Protein AF-A0A0E3KYW7-F1 (afdb_monomer)

Radius of gyration: 14.62 Å; Cα contacts (8 Å, |Δi|>4): 86; chains: 1; bounding box: 32×39×30 Å

Foldseek 3Di:
DCPDDDDADDLCVVVPCDPPHAD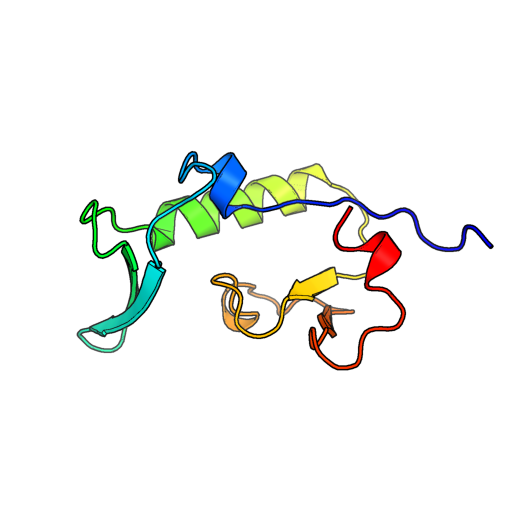WDFDQDPNDTWIARPPPRDTCDPVSLVVVVVVVVVPPDDPADEDEDPDPDDQVSDVVRTPRYDYDYPVDDPCCVPRVD

Solvent-accessible surface area (backbone atoms only — not comparable to full-atom values): 6783 Å² total; per-residue (Å²): 136,87,86,72,87,84,81,89,79,57,70,59,5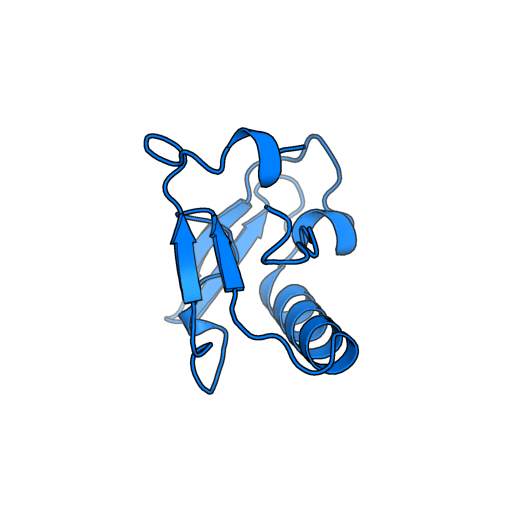4,78,73,63,60,54,86,87,54,76,69,68,43,83,44,79,54,97,88,41,82,41,37,42,28,80,84,70,75,47,79,44,54,68,66,49,51,54,50,52,52,54,50,54,70,69,66,57,93,72,86,54,43,83,42,59,67,90,44,93,73,54,70,85,76,40,87,74,64,66,69,58,62,41,77,42,51,90,88,78,45,90,53,46,85,71,76,72,110

Sequence (101 aa):
MEYVDFLPVCPEVELGLGIPRGPVKIVLENGEQRRVQSTSSRDVPEVMETFCTDFLNSTGDINGFVLKYRSLMNPTFFEPPLEGLLEVNHVDSHLRDVLWR

Nearest PDB structures (foldseek):
  6df9-assembly1_A  TM=4.471E-01  e=3.800E+00  Homo sapiens
  6dfa-assembly1_A  TM=4.531E-01  e=4.348E+00  Homo sapiens
  6dfb-assembly1_A  TM=4.524E-01  e=5.694E+00  Homo sapiens
  2lt7-assembly1_A  TM=3.946E-01  e=4.976E+00  Homo sapiens

Secondary structure (DSSP, 8-state):
----------HHHHTT--SS---EEEEEETTEEEEEETTT--B-HHHHHHHHHHHHHHS-S---EEEETT-S--GGGSSS--TTEEEE-TTT-TTHHHHT-

Organism: Methanosarcina thermophila (strain ATCC 43570 / DSM 1825 / OCM 12 / VKM B-1830 / TM-1) (NCBI:txid523844)

pLDDT: mean 71.32, std 8.79, range [43.19, 84.56]

Structure (mmCIF, N/CA/C/O backbone):
data_AF-A0A0E3KYW7-F1
#
_entry.id   AF-A0A0E3KYW7-F1
#
loop_
_atom_site.group_PDB
_atom_site.id
_atom_site.type_symbol
_atom_site.label_atom_id
_atom_site.label_alt_id
_atom_site.label_comp_id
_atom_site.label_asym_id
_atom_site.label_entity_id
_atom_site.label_seq_id
_atom_site.pdbx_PDB_ins_code
_atom_site.Cartn_x
_atom_site.Cartn_y
_atom_site.Cartn_z
_atom_site.occupancy
_atom_site.B_iso_or_equiv
_atom_site.auth_seq_id
_atom_site.auth_comp_id
_atom_site.auth_asym_id
_atom_site.auth_atom_id
_atom_site.pdbx_PDB_model_num
ATOM 1 N N . MET A 1 1 ? 18.079 -18.373 -1.789 1.00 43.19 1 MET A N 1
ATOM 2 C CA . MET A 1 1 ? 17.360 -18.182 -0.516 1.00 43.19 1 MET A CA 1
ATOM 3 C C . MET A 1 1 ? 15.990 -17.642 -0.875 1.00 43.19 1 MET A C 1
ATOM 5 O O . MET A 1 1 ? 15.862 -16.443 -1.065 1.00 43.19 1 MET A O 1
ATOM 9 N N . GLU A 1 2 ? 15.014 -18.526 -1.063 1.00 59.53 2 GLU A N 1
ATOM 10 C CA . GLU A 1 2 ? 13.593 -18.158 -1.055 1.00 59.53 2 GLU A CA 1
ATOM 11 C C . GLU A 1 2 ? 13.138 -18.328 0.391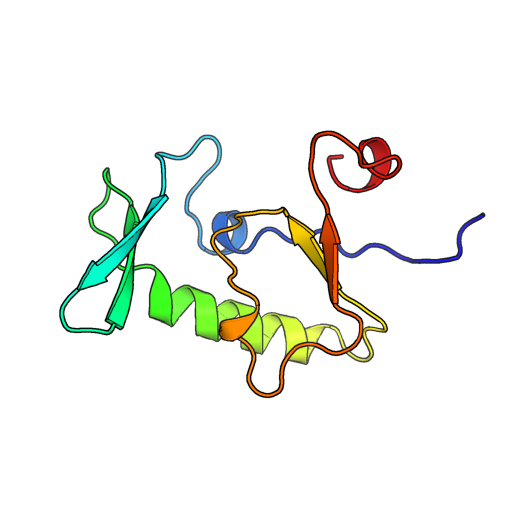 1.00 59.53 2 GLU A C 1
ATOM 13 O O . GLU A 1 2 ? 12.905 -19.443 0.842 1.00 59.53 2 GLU A O 1
ATOM 18 N N . TYR A 1 3 ? 13.164 -17.247 1.166 1.00 75.19 3 TYR A 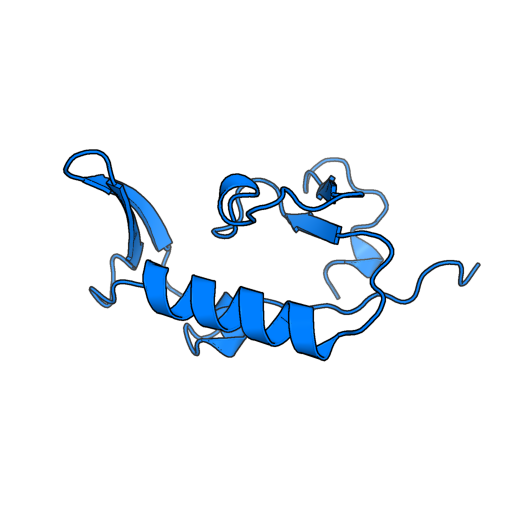N 1
ATOM 19 C CA . TYR A 1 3 ? 12.615 -17.258 2.528 1.00 75.19 3 TYR A CA 1
ATOM 20 C C . TYR A 1 3 ? 11.286 -16.520 2.626 1.00 75.19 3 TYR A C 1
ATOM 22 O O . TYR A 1 3 ? 10.650 -16.569 3.672 1.00 75.19 3 TYR A O 1
ATOM 30 N N . VAL A 1 4 ? 10.905 -15.803 1.569 1.00 76.62 4 VAL A N 1
ATOM 31 C CA . VAL A 1 4 ? 9.721 -14.953 1.528 1.00 76.62 4 VAL A CA 1
ATOM 32 C C . VAL A 1 4 ? 9.181 -14.967 0.106 1.00 76.62 4 VAL A C 1
ATOM 34 O O . VAL A 1 4 ? 9.934 -14.706 -0.835 1.00 76.62 4 VAL A O 1
ATOM 37 N N . ASP A 1 5 ? 7.884 -15.223 -0.023 1.00 81.12 5 ASP A N 1
ATOM 38 C CA . ASP A 1 5 ? 7.136 -15.020 -1.257 1.00 81.12 5 ASP A CA 1
ATOM 39 C C . ASP A 1 5 ? 6.583 -13.592 -1.267 1.00 81.12 5 ASP A C 1
ATOM 41 O O . ASP A 1 5 ? 5.846 -13.184 -0.367 1.00 81.12 5 ASP A O 1
ATOM 45 N N . PHE A 1 6 ? 6.971 -12.800 -2.267 1.00 82.75 6 PHE A N 1
ATOM 46 C CA . PHE A 1 6 ? 6.494 -11.426 -2.404 1.00 82.75 6 PHE A CA 1
ATOM 47 C C . PHE A 1 6 ? 5.221 -11.388 -3.244 1.00 82.75 6 PHE A C 1
ATOM 49 O O . PHE A 1 6 ? 5.198 -11.888 -4.367 1.00 82.75 6 PHE A O 1
ATOM 56 N N . LEU A 1 7 ? 4.196 -10.710 -2.729 1.00 83.88 7 LEU A N 1
ATOM 57 C CA . LEU A 1 7 ? 2.986 -10.375 -3.471 1.00 83.88 7 LEU A CA 1
ATOM 58 C C . LEU A 1 7 ? 3.010 -8.878 -3.831 1.00 83.88 7 LEU A C 1
ATOM 60 O O . LEU A 1 7 ? 2.593 -8.050 -3.017 1.00 83.88 7 LEU A O 1
ATOM 64 N N . PRO A 1 8 ? 3.547 -8.490 -5.005 1.00 83.38 8 PRO A N 1
ATOM 65 C CA . PRO A 1 8 ? 3.594 -7.092 -5.402 1.00 83.38 8 PRO A CA 1
ATOM 66 C C . PRO A 1 8 ? 2.187 -6.609 -5.756 1.00 83.38 8 PRO A C 1
ATOM 68 O O . PRO A 1 8 ? 1.533 -7.148 -6.646 1.00 83.38 8 PRO A O 1
ATOM 71 N N . VAL A 1 9 ? 1.735 -5.557 -5.080 1.00 82.62 9 VAL A N 1
ATOM 72 C CA . VAL A 1 9 ? 0.471 -4.886 -5.381 1.00 82.62 9 VAL A CA 1
ATOM 73 C C . VAL A 1 9 ? 0.683 -3.380 -5.367 1.00 82.62 9 VAL A C 1
ATOM 75 O O . VAL A 1 9 ? 1.365 -2.835 -4.497 1.00 82.62 9 VAL A O 1
ATOM 78 N N . CYS A 1 10 ? 0.091 -2.688 -6.336 1.00 80.94 10 CYS A N 1
ATOM 79 C CA . CYS A 1 10 ? -0.004 -1.237 -6.318 1.00 80.94 10 CYS A CA 1
ATOM 80 C C . CYS A 1 10 ? -1.483 -0.857 -6.365 1.00 80.94 10 CYS A C 1
ATOM 82 O O . CYS A 1 10 ? -2.065 -0.862 -7.452 1.00 80.94 10 CYS A O 1
ATOM 84 N N . PRO A 1 11 ? -2.095 -0.488 -5.224 1.00 78.56 11 PRO A N 1
ATOM 85 C CA . PRO A 1 11 ? -3.510 -0.132 -5.183 1.00 78.56 11 PRO A CA 1
ATOM 86 C C . PRO A 1 11 ? -3.867 0.943 -6.199 1.00 78.56 11 PRO A C 1
ATOM 88 O O . PRO A 1 11 ? -4.919 0.920 -6.809 1.00 78.56 11 PRO A O 1
ATOM 91 N N . GLU A 1 12 ? -2.960 1.881 -6.453 1.00 77.81 12 GLU A N 1
ATOM 92 C CA . GLU A 1 12 ? -3.209 2.961 -7.398 1.00 77.81 12 GLU A CA 1
ATOM 93 C C . GLU A 1 12 ? -3.483 2.461 -8.824 1.00 77.81 12 GLU A C 1
ATOM 95 O O . GLU A 1 12 ? -4.321 3.021 -9.533 1.00 77.81 12 GLU A O 1
ATOM 100 N N . VAL A 1 13 ? -2.768 1.414 -9.239 1.00 80.75 13 VAL A N 1
ATOM 101 C CA . VAL A 1 13 ? -2.920 0.792 -10.557 1.00 80.75 13 VAL A CA 1
ATOM 102 C C . VAL A 1 13 ? -4.222 0.006 -10.606 1.00 80.75 13 VAL A C 1
ATOM 104 O O . VAL A 1 13 ? -4.984 0.176 -11.555 1.00 80.75 13 VAL A O 1
ATOM 107 N N . GLU A 1 14 ? -4.511 -0.760 -9.554 1.00 82.25 14 GLU A N 1
ATOM 108 C CA . GLU A 1 14 ? -5.749 -1.538 -9.410 1.00 82.25 14 GLU A CA 1
ATOM 109 C C . GLU A 1 14 ? -7.000 -0.646 -9.393 1.00 82.25 14 GLU A C 1
ATOM 111 O O . GLU A 1 14 ? -8.031 -0.979 -9.971 1.00 82.25 14 GLU A O 1
ATOM 116 N N . LEU A 1 15 ? -6.892 0.561 -8.830 1.00 77.94 15 LEU A N 1
ATOM 117 C CA . LEU A 1 15 ? -7.948 1.577 -8.864 1.00 77.94 15 LEU A CA 1
ATOM 118 C C . LEU A 1 15 ? -8.069 2.310 -10.212 1.00 77.94 15 LEU A C 1
ATOM 120 O O . LEU A 1 15 ? -8.901 3.211 -10.367 1.00 77.94 15 LEU A O 1
ATOM 124 N N . GLY A 1 16 ? -7.241 1.955 -11.195 1.00 77.88 16 GLY A N 1
ATOM 125 C CA . GLY A 1 16 ? -7.306 2.491 -12.548 1.00 77.88 16 GLY A CA 1
ATOM 126 C C . GLY A 1 16 ? -6.753 3.910 -12.694 1.00 77.88 16 GLY A C 1
ATOM 127 O O . GLY A 1 16 ? -7.171 4.628 -13.601 1.00 77.88 16 GLY A O 1
ATOM 128 N N . LEU A 1 17 ? -5.813 4.343 -11.839 1.00 76.25 17 LEU A N 1
ATOM 129 C CA . LEU A 1 17 ? -5.153 5.655 -11.993 1.00 76.25 17 LEU A CA 1
ATOM 130 C C . LEU A 1 17 ? -4.208 5.718 -13.210 1.00 76.25 17 LE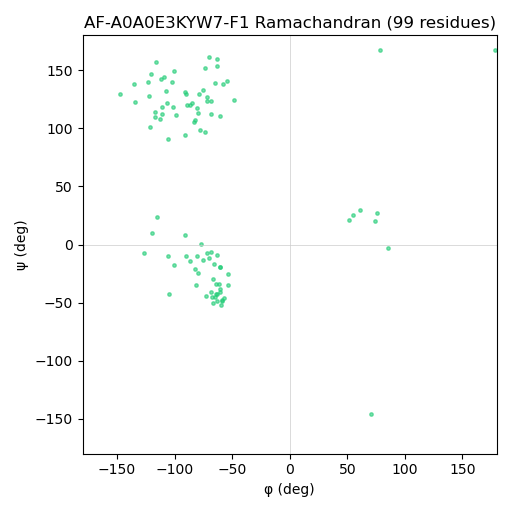U A C 1
ATOM 132 O O . LEU A 1 17 ? -3.793 6.814 -13.591 1.00 76.25 17 LEU A O 1
ATOM 136 N N . GLY A 1 18 ? -3.903 4.570 -13.826 1.00 71.88 18 GLY A N 1
ATOM 137 C CA . GLY A 1 18 ? -3.075 4.444 -15.026 1.00 71.88 18 GLY A CA 1
ATOM 138 C C . GLY A 1 18 ? -1.567 4.541 -14.762 1.00 71.88 18 GLY A C 1
ATOM 139 O O . GLY A 1 18 ? -1.120 4.940 -13.687 1.00 71.88 18 GLY A O 1
ATOM 140 N N . ILE A 1 19 ? -0.768 4.167 -15.765 1.00 79.81 19 ILE A N 1
ATOM 141 C CA . ILE A 1 19 ? 0.696 4.307 -15.766 1.00 79.81 19 ILE A CA 1
ATOM 142 C C . ILE A 1 19 ? 1.122 4.878 -17.134 1.00 79.81 19 ILE A C 1
ATOM 144 O O . ILE A 1 19 ? 0.834 4.240 -18.146 1.00 79.81 19 ILE A O 1
ATOM 148 N N . PRO A 1 20 ? 1.819 6.035 -17.203 1.00 78.19 20 PRO A N 1
ATOM 149 C CA . PRO A 1 20 ? 2.135 6.961 -16.112 1.00 78.19 20 PRO A CA 1
ATOM 150 C C . PRO A 1 20 ? 0.906 7.778 -15.677 1.00 78.19 20 PRO A C 1
ATOM 152 O O . PRO A 1 20 ? 0.026 8.074 -16.483 1.00 78.19 20 PRO A O 1
ATOM 155 N N . ARG A 1 21 ? 0.867 8.193 -14.406 1.00 75.38 21 ARG A N 1
ATOM 156 C CA . ARG A 1 21 ? -0.224 9.002 -13.837 1.00 75.38 21 ARG A CA 1
ATOM 157 C C . ARG A 1 21 ? 0.237 10.379 -13.378 1.00 75.38 21 ARG A C 1
ATOM 159 O O . ARG A 1 21 ? 1.398 10.578 -13.024 1.00 75.38 21 ARG A O 1
ATOM 166 N N . GLY A 1 22 ? -0.712 11.312 -13.309 1.00 72.88 22 GLY A N 1
ATOM 167 C CA . GLY A 1 22 ? -0.505 12.602 -12.654 1.00 72.88 22 GLY A CA 1
ATOM 168 C C . GLY A 1 22 ? -0.227 12.445 -11.147 1.00 72.88 22 GLY A C 1
ATOM 169 O O . GLY A 1 22 ? -0.690 11.469 -10.537 1.00 72.88 22 GLY A O 1
ATOM 170 N N . PRO A 1 23 ? 0.494 13.396 -10.520 1.00 74.69 23 PRO A N 1
ATOM 171 C CA . PRO A 1 23 ? 0.756 13.372 -9.086 1.00 74.69 23 PRO A CA 1
ATOM 172 C C . PRO A 1 23 ? -0.549 13.360 -8.285 1.00 74.69 23 PRO A C 1
ATOM 174 O O . PRO A 1 23 ? -1.483 14.107 -8.581 1.00 7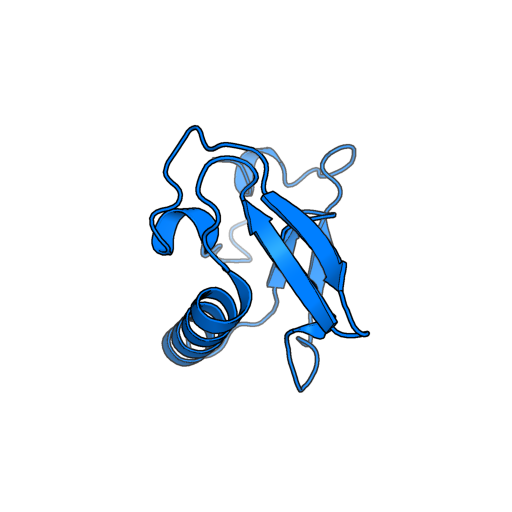4.69 23 PRO A O 1
ATOM 177 N N . VAL A 1 24 ? -0.587 12.542 -7.236 1.00 76.12 24 VAL A N 1
ATOM 178 C CA . VAL A 1 24 ? -1.655 12.575 -6.232 1.00 76.12 24 VAL A CA 1
ATOM 179 C C . VAL A 1 24 ? -1.052 13.170 -4.976 1.00 76.12 24 VAL A C 1
ATOM 181 O O . VAL A 1 24 ? 0.047 12.785 -4.572 1.00 76.12 24 VAL A O 1
ATOM 184 N N . LYS A 1 25 ? -1.746 14.140 -4.390 1.00 75.94 25 LYS A N 1
ATOM 185 C CA . LYS A 1 25 ? -1.307 14.824 -3.179 1.00 75.94 25 LYS A CA 1
ATOM 186 C C . LYS A 1 25 ? -2.226 14.454 -2.034 1.00 75.94 25 LYS A C 1
ATOM 188 O O . LYS A 1 25 ? -3.436 14.341 -2.206 1.00 75.94 25 LYS A O 1
ATOM 193 N N . ILE A 1 26 ? -1.621 14.302 -0.869 1.00 75.25 26 ILE A N 1
ATOM 194 C CA . ILE A 1 26 ? -2.334 14.238 0.394 1.00 75.25 26 ILE A CA 1
ATOM 195 C C . ILE A 1 26 ? -2.507 15.683 0.866 1.00 75.25 26 ILE A C 1
ATOM 197 O O . ILE A 1 26 ? -1.515 16.393 1.029 1.00 75.25 26 ILE A O 1
ATOM 201 N N . VAL A 1 27 ? -3.748 16.122 1.042 1.00 77.50 27 VAL A N 1
ATOM 202 C CA . VAL A 1 27 ? -4.105 17.452 1.548 1.00 77.50 27 VAL A CA 1
ATOM 203 C C . VAL A 1 27 ? -4.931 17.297 2.819 1.00 77.50 27 VAL A C 1
ATOM 205 O O . VAL A 1 27 ? -5.667 16.326 2.967 1.00 77.50 27 VAL A O 1
ATOM 208 N N . LEU A 1 28 ? -4.786 18.234 3.751 1.00 77.06 28 LEU A N 1
ATOM 209 C CA . LEU A 1 28 ? -5.610 18.289 4.954 1.00 77.06 28 LEU A CA 1
ATOM 210 C C . LEU A 1 28 ? -6.712 19.324 4.718 1.00 77.06 28 LEU A C 1
ATOM 212 O O . LEU A 1 28 ? -6.415 20.514 4.624 1.00 77.06 28 LEU A O 1
ATOM 216 N N . GLU A 1 29 ? -7.961 18.880 4.614 1.00 75.38 29 GLU A N 1
ATOM 217 C CA . GLU A 1 29 ? -9.131 19.752 4.474 1.00 75.38 29 GLU A CA 1
ATOM 218 C C . GLU A 1 29 ? -10.111 19.467 5.609 1.00 75.38 29 GLU A C 1
ATOM 220 O O . GLU A 1 29 ? -10.474 18.322 5.848 1.00 75.38 29 GLU A O 1
ATOM 225 N N . ASN A 1 30 ? -10.532 20.507 6.333 1.00 76.19 30 ASN A N 1
ATOM 226 C CA . ASN A 1 30 ? -11.475 20.403 7.458 1.00 76.19 30 ASN A CA 1
ATOM 227 C C . ASN A 1 30 ? -11.066 19.407 8.565 1.00 76.19 30 ASN A C 1
ATOM 229 O O . ASN A 1 30 ? -11.917 18.906 9.292 1.00 76.19 30 ASN A O 1
ATOM 233 N N . GLY A 1 31 ? -9.765 19.137 8.716 1.00 77.06 31 GLY A N 1
ATOM 234 C CA . GLY A 1 31 ? -9.245 18.153 9.672 1.00 77.06 31 GLY A CA 1
ATOM 235 C C . GLY A 1 31 ? -9.213 16.715 9.145 1.00 77.06 31 GLY A C 1
ATOM 236 O O . GLY A 1 31 ? -8.682 15.845 9.828 1.00 77.06 31 GLY A O 1
ATOM 237 N N . GLU A 1 32 ? -9.696 16.472 7.925 1.00 70.44 32 GLU A N 1
ATOM 238 C CA . GLU A 1 32 ? -9.658 15.172 7.258 1.00 70.44 32 GLU A CA 1
ATOM 239 C C . GLU A 1 32 ? -8.540 15.112 6.214 1.00 70.44 32 GLU A C 1
ATOM 241 O O . GLU A 1 32 ? -8.281 16.058 5.462 1.00 70.44 32 GLU A O 1
ATOM 246 N N . GLN A 1 33 ? -7.863 13.967 6.155 1.00 70.06 33 GLN A N 1
ATOM 247 C CA . GLN A 1 33 ? -6.800 13.718 5.193 1.00 70.06 33 GLN A CA 1
ATOM 248 C C . GLN A 1 33 ? -7.405 13.269 3.853 1.00 70.06 33 GLN A C 1
ATOM 250 O O . GLN A 1 33 ? -7.815 12.120 3.695 1.00 70.06 33 GLN A O 1
ATOM 255 N N . ARG A 1 34 ? -7.417 14.158 2.857 1.00 71.00 34 ARG A N 1
ATOM 256 C CA . ARG A 1 34 ? -7.928 13.881 1.507 1.00 71.00 34 ARG A CA 1
ATOM 257 C C . ARG A 1 34 ? -6.808 13.588 0.524 1.00 71.00 34 ARG A C 1
ATOM 259 O O . ARG A 1 34 ? -5.694 14.102 0.631 1.00 71.00 34 ARG A O 1
ATOM 266 N N . ARG A 1 35 ? -7.106 12.748 -0.466 1.00 72.75 35 ARG A N 1
ATOM 267 C CA . ARG A 1 35 ? -6.187 12.412 -1.558 1.00 72.75 35 ARG A CA 1
ATOM 268 C C . ARG A 1 35 ? -6.734 12.980 -2.847 1.00 72.75 35 ARG A C 1
ATOM 270 O O . ARG A 1 35 ? -7.69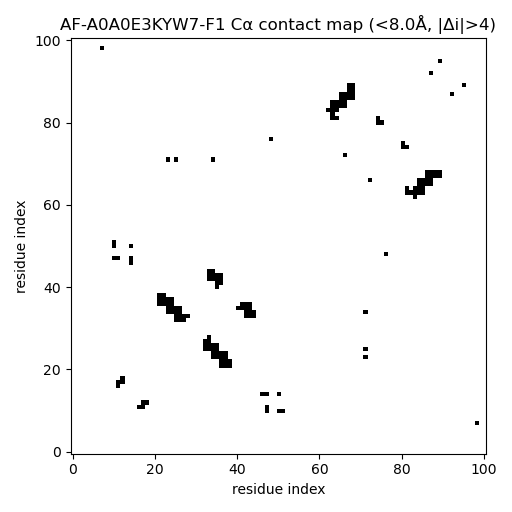5 12.450 -3.395 1.00 72.75 35 ARG A O 1
ATOM 277 N N . VAL A 1 36 ? -6.081 14.022 -3.337 1.00 70.44 36 VAL A N 1
ATOM 278 C CA . VAL A 1 36 ? -6.527 14.750 -4.520 1.00 70.44 36 VAL A CA 1
ATOM 279 C C . VAL A 1 36 ? -5.552 14.491 -5.655 1.00 70.44 36 VAL A C 1
ATOM 281 O O . VAL A 1 36 ? -4.366 14.836 -5.584 1.00 70.44 36 VAL A O 1
ATOM 284 N N . GLN A 1 37 ? -6.055 13.885 -6.728 1.00 67.06 37 GLN A N 1
ATOM 285 C CA . GLN A 1 37 ? -5.336 13.853 -7.993 1.00 67.06 37 GLN A CA 1
ATOM 286 C C . GLN A 1 37 ? -5.546 15.194 -8.701 1.00 67.06 37 GLN A C 1
ATOM 288 O O . GLN A 1 37 ? -6.656 15.520 -9.120 1.00 67.06 37 GLN A O 1
ATOM 293 N N . SER A 1 38 ? -4.473 15.978 -8.850 1.00 62.16 38 SER A N 1
ATOM 294 C CA . SER A 1 38 ? -4.558 17.365 -9.344 1.00 62.16 38 SER A CA 1
ATOM 295 C C . SER A 1 38 ? -5.141 17.492 -10.758 1.00 62.16 38 SER A C 1
ATOM 297 O O . SER A 1 38 ? -5.565 18.572 -11.147 1.00 62.16 38 SER A O 1
ATOM 299 N N . THR A 1 39 ? -5.142 16.407 -11.534 1.00 59.25 39 THR A N 1
ATOM 300 C CA . THR A 1 39 ? -5.565 16.378 -12.940 1.00 59.25 39 THR A CA 1
ATOM 301 C C . THR A 1 39 ? -6.976 15.840 -13.174 1.00 59.25 39 THR A C 1
ATOM 303 O O . THR A 1 39 ? -7.503 16.052 -14.259 1.00 59.25 39 THR A O 1
ATOM 306 N N . SER A 1 40 ? -7.580 15.125 -12.218 1.00 59.12 40 SER A N 1
ATOM 307 C CA . SER A 1 40 ? -8.865 14.429 -12.428 1.00 59.12 40 SER A CA 1
ATOM 308 C C . SER A 1 40 ? -9.941 14.773 -11.398 1.00 59.12 40 SER A C 1
ATOM 310 O O . SER A 1 40 ? -11.076 14.333 -11.562 1.00 59.12 40 SER A O 1
ATOM 312 N N . SER A 1 41 ? -9.604 15.530 -10.342 1.00 55.72 41 SER A N 1
ATOM 313 C CA . SER A 1 41 ? -10.514 15.879 -9.234 1.00 55.72 41 SER A CA 1
ATOM 314 C C . SER A 1 41 ? -11.221 14.670 -8.609 1.00 55.72 41 SER A C 1
ATOM 316 O O . SER A 1 41 ? -12.275 14.808 -7.994 1.00 55.72 41 SER A O 1
ATOM 318 N N . ARG A 1 42 ? -10.658 13.469 -8.784 1.00 59.44 42 ARG A N 1
ATOM 319 C CA . ARG A 1 42 ? -11.201 12.242 -8.219 1.00 59.44 42 ARG A CA 1
ATOM 320 C C . ARG A 1 42 ? -10.760 12.173 -6.766 1.00 59.44 42 ARG A C 1
ATOM 322 O O . ARG A 1 42 ? -9.559 12.124 -6.497 1.00 59.44 42 ARG A O 1
ATOM 329 N N . ASP A 1 43 ? -11.724 12.192 -5.854 1.00 60.62 43 ASP A N 1
ATOM 330 C CA . ASP A 1 43 ? -11.483 11.846 -4.459 1.00 60.62 43 ASP A CA 1
ATOM 331 C C . ASP A 1 43 ? -11.163 10.344 -4.416 1.00 60.62 43 ASP A C 1
ATOM 333 O O . ASP A 1 43 ? -11.986 9.493 -4.748 1.00 60.62 43 ASP A O 1
ATOM 337 N N . VAL A 1 44 ? -9.913 10.023 -4.077 1.00 63.75 44 VAL A N 1
ATOM 338 C CA . VAL A 1 44 ? -9.400 8.647 -3.974 1.00 63.75 44 VAL A CA 1
ATOM 339 C C . VAL A 1 44 ? -9.554 7.993 -2.575 1.00 63.75 44 VAL A C 1
ATOM 341 O O . VAL A 1 44 ? -9.280 6.798 -2.486 1.00 63.75 44 VAL A O 1
ATOM 344 N N . PRO A 1 45 ? -9.938 8.668 -1.461 1.00 65.31 45 PRO A N 1
ATOM 345 C CA . PRO A 1 45 ? -9.777 8.068 -0.135 1.00 65.31 45 PRO A CA 1
ATOM 346 C C . PRO A 1 45 ? -10.667 6.842 0.129 1.00 65.31 45 PRO A C 1
ATOM 348 O O . PRO A 1 45 ? -10.114 5.814 0.503 1.00 65.31 45 PRO A O 1
ATOM 351 N N . GLU A 1 46 ? -11.979 6.901 -0.121 1.00 65.94 46 GLU A N 1
ATOM 352 C CA . GLU A 1 46 ? -12.894 5.778 0.185 1.00 65.94 46 GLU A CA 1
ATOM 353 C C . GLU A 1 46 ? -12.601 4.534 -0.660 1.00 65.94 46 GLU A C 1
ATOM 355 O O . GLU A 1 46 ? -12.494 3.419 -0.156 1.00 65.94 46 GLU A O 1
ATOM 360 N N . VAL A 1 47 ? -12.397 4.733 -1.963 1.00 72.12 47 VAL A N 1
ATOM 361 C CA . VAL A 1 47 ? -12.136 3.643 -2.911 1.00 72.12 47 VAL A CA 1
ATOM 362 C C . VAL A 1 47 ? -10.818 2.923 -2.584 1.00 72.12 47 VAL A C 1
ATOM 364 O O . VAL A 1 47 ? -10.713 1.708 -2.739 1.00 72.12 47 VAL A O 1
ATOM 367 N N . MET A 1 48 ? -9.821 3.659 -2.085 1.00 74.69 48 MET A N 1
ATOM 368 C CA . MET A 1 48 ? -8.546 3.097 -1.634 1.00 74.69 48 MET A CA 1
ATOM 369 C C . MET A 1 48 ? -8.698 2.243 -0.377 1.00 74.69 48 MET A C 1
ATOM 371 O O . MET A 1 48 ? -8.069 1.193 -0.279 1.00 74.69 48 MET A O 1
ATOM 375 N N . GLU A 1 49 ? -9.520 2.680 0.572 1.00 74.44 49 GLU A N 1
ATOM 376 C CA . GLU A 1 49 ? -9.750 1.963 1.824 1.00 74.44 49 GLU A CA 1
ATOM 377 C C . GLU A 1 49 ? -10.495 0.646 1.592 1.00 74.44 49 GLU A C 1
ATOM 379 O O . GLU A 1 49 ? -10.060 -0.400 2.078 1.00 74.44 49 GLU A O 1
ATOM 384 N N . THR A 1 50 ? -11.552 0.677 0.772 1.00 78.00 50 THR A N 1
ATOM 385 C CA . THR A 1 50 ? -12.279 -0.537 0.374 1.00 78.00 50 THR A CA 1
ATOM 386 C C . THR A 1 50 ? -11.346 -1.521 -0.328 1.00 78.00 50 THR A C 1
ATOM 388 O O . THR A 1 50 ? -11.258 -2.673 0.084 1.00 78.00 50 THR A O 1
ATOM 391 N N . PHE A 1 51 ? -10.565 -1.056 -1.312 1.00 82.25 51 PHE A N 1
ATOM 392 C CA . PHE A 1 51 ? -9.608 -1.917 -2.007 1.00 82.25 51 PHE A CA 1
ATOM 393 C C . PHE A 1 51 ? -8.585 -2.544 -1.054 1.00 82.25 51 PHE A C 1
ATOM 395 O O . PHE A 1 51 ? -8.343 -3.744 -1.129 1.00 82.25 51 PHE A O 1
ATOM 402 N N . CYS A 1 52 ? -7.977 -1.754 -0.161 1.00 79.00 52 CYS A N 1
ATOM 403 C CA . CYS A 1 52 ? -6.970 -2.280 0.761 1.00 79.00 52 CYS A CA 1
ATOM 404 C C . CYS A 1 52 ? -7.578 -3.330 1.696 1.00 79.00 52 CYS A C 1
ATOM 406 O O . CYS A 1 52 ? -6.971 -4.374 1.906 1.00 79.00 52 CYS A O 1
ATOM 408 N N . THR A 1 53 ? -8.777 -3.076 2.217 1.00 79.56 53 THR A N 1
ATOM 409 C CA . THR A 1 53 ? -9.480 -4.008 3.106 1.00 79.56 53 THR A CA 1
ATOM 410 C C . THR A 1 53 ? -9.813 -5.314 2.388 1.00 79.56 53 THR A C 1
ATOM 412 O O . THR A 1 53 ? -9.501 -6.394 2.888 1.00 79.56 53 THR A O 1
ATOM 415 N N . ASP A 1 54 ? -10.385 -5.229 1.186 1.00 83.88 54 ASP A N 1
ATOM 416 C CA . ASP A 1 54 ? -10.748 -6.400 0.386 1.00 83.88 54 ASP A CA 1
ATOM 417 C C . ASP A 1 54 ? -9.514 -7.204 -0.033 1.00 83.88 54 ASP A C 1
ATOM 419 O O . ASP A 1 54 ? -9.505 -8.433 0.067 1.00 83.88 54 ASP A O 1
ATOM 423 N N . PHE A 1 55 ? -8.446 -6.514 -0.444 1.00 84.31 55 PHE A N 1
ATOM 424 C CA . PHE A 1 55 ? -7.181 -7.142 -0.802 1.00 84.31 55 PHE A CA 1
ATOM 425 C C . PHE A 1 55 ? -6.606 -7.919 0.384 1.00 84.31 55 PHE A C 1
ATOM 427 O O . PHE A 1 55 ? -6.351 -9.114 0.248 1.00 84.31 55 PHE A O 1
ATOM 434 N N . LEU A 1 56 ? -6.485 -7.288 1.557 1.00 80.31 56 LEU A N 1
ATOM 435 C CA . LEU A 1 56 ? -5.954 -7.932 2.763 1.00 80.31 56 LEU A CA 1
ATOM 436 C C . LEU A 1 56 ? -6.782 -9.144 3.201 1.00 80.31 56 LEU A C 1
ATOM 438 O O . LEU A 1 56 ? -6.222 -10.181 3.553 1.00 80.31 56 LEU A O 1
ATOM 442 N N . ASN A 1 57 ? -8.109 -9.045 3.125 1.00 81.88 57 ASN A N 1
ATOM 443 C CA . ASN A 1 57 ? -8.996 -10.165 3.436 1.00 81.88 57 ASN A CA 1
ATOM 444 C C . ASN A 1 57 ? -8.855 -11.322 2.431 1.00 81.88 57 ASN A C 1
ATOM 446 O O . ASN A 1 57 ? -9.053 -12.481 2.793 1.00 81.88 57 ASN A O 1
ATOM 450 N N . SER A 1 58 ? -8.510 -11.028 1.174 1.00 84.56 58 SER A N 1
ATOM 451 C CA . SER A 1 58 ? -8.339 -12.037 0.122 1.00 84.56 58 SER A CA 1
ATOM 452 C C . SER A 1 58 ? -6.994 -12.768 0.176 1.00 84.56 58 SER A C 1
ATOM 454 O O . SER A 1 58 ? -6.893 -13.896 -0.305 1.00 84.56 58 SER A O 1
ATOM 456 N N . THR A 1 59 ? -5.963 -12.152 0.762 1.00 80.12 59 THR A N 1
ATOM 457 C CA . THR A 1 59 ? -4.586 -12.666 0.728 1.00 80.12 59 THR A CA 1
ATOM 458 C C . THR A 1 59 ? -4.280 -13.772 1.739 1.00 80.12 59 THR A C 1
ATOM 460 O O . THR A 1 59 ? -3.235 -14.409 1.633 1.00 80.12 59 THR A O 1
ATOM 463 N N . GLY A 1 60 ? -5.184 -14.043 2.685 1.00 79.75 60 GLY A N 1
ATOM 464 C CA . GLY A 1 60 ? -4.976 -15.054 3.725 1.00 79.75 60 GLY A CA 1
ATOM 465 C C . GLY A 1 60 ? -3.926 -14.634 4.761 1.00 79.75 60 GLY A C 1
ATOM 466 O O . GLY A 1 60 ? -3.820 -13.456 5.097 1.00 79.75 60 GLY A O 1
ATOM 467 N N . ASP A 1 61 ? -3.158 -15.598 5.279 1.00 81.06 61 ASP A N 1
ATOM 468 C CA . ASP A 1 61 ? -2.135 -15.356 6.304 1.00 81.06 61 ASP A CA 1
ATOM 469 C C . ASP A 1 61 ? -0.895 -14.662 5.710 1.00 81.06 61 ASP A C 1
ATOM 471 O O . ASP A 1 61 ? 0.007 -15.303 5.168 1.00 81.06 61 ASP A O 1
ATOM 475 N N . ILE A 1 62 ? -0.831 -13.334 5.838 1.00 81.81 62 ILE A N 1
ATOM 476 C CA . ILE A 1 62 ? 0.362 -12.535 5.532 1.00 81.81 62 ILE A CA 1
ATOM 477 C C . ILE A 1 62 ? 1.227 -12.384 6.792 1.00 81.81 62 ILE A C 1
ATOM 479 O O . ILE A 1 62 ? 0.743 -11.988 7.848 1.00 81.81 62 ILE A O 1
ATOM 483 N N . ASN A 1 63 ? 2.536 -12.639 6.677 1.00 81.12 63 ASN A N 1
ATOM 484 C CA . ASN A 1 63 ? 3.482 -12.488 7.794 1.00 81.12 63 ASN A CA 1
ATOM 485 C C . ASN A 1 63 ? 4.056 -11.072 7.964 1.00 81.12 63 ASN A C 1
ATOM 487 O O . ASN A 1 63 ? 4.676 -10.785 8.987 1.00 81.12 63 ASN A O 1
ATOM 491 N N . GLY A 1 64 ? 3.907 -10.200 6.968 1.00 81.94 64 GLY A N 1
ATOM 492 C CA . GLY A 1 64 ? 4.382 -8.825 7.050 1.00 81.94 64 GLY A CA 1
ATOM 493 C C . GLY A 1 64 ? 4.130 -8.029 5.778 1.00 81.94 64 GLY A C 1
ATOM 494 O O . GLY A 1 64 ? 3.811 -8.578 4.724 1.00 81.94 64 GLY A O 1
ATOM 495 N N . PHE A 1 65 ? 4.306 -6.716 5.882 1.00 81.94 65 PHE A N 1
ATOM 496 C CA . PHE A 1 65 ? 4.016 -5.775 4.804 1.00 81.94 65 PHE A CA 1
ATOM 497 C C . PHE A 1 65 ? 5.250 -4.965 4.459 1.00 81.94 65 PHE A C 1
ATOM 499 O O . PHE A 1 65 ? 5.972 -4.514 5.344 1.00 81.94 65 PHE A O 1
ATOM 506 N N . VAL A 1 66 ? 5.464 -4.728 3.167 1.00 80.62 66 VAL A N 1
ATOM 507 C CA . VAL A 1 66 ? 6.525 -3.845 2.687 1.00 80.62 66 VAL A CA 1
ATOM 508 C C . VAL A 1 66 ? 5.885 -2.676 1.959 1.00 80.62 66 VAL A C 1
ATOM 510 O O . VAL A 1 66 ? 5.332 -2.840 0.875 1.00 80.62 66 VAL A O 1
ATOM 513 N N . LEU A 1 67 ? 5.959 -1.488 2.557 1.00 77.25 67 LEU A N 1
ATOM 514 C CA . LEU A 1 67 ? 5.399 -0.274 1.969 1.00 77.25 67 LEU A CA 1
ATOM 515 C C . LEU A 1 67 ? 6.500 0.672 1.506 1.00 77.25 67 LEU A C 1
ATOM 517 O O . LEU A 1 67 ? 7.552 0.836 2.132 1.00 77.25 67 LEU A O 1
ATOM 521 N N . LYS A 1 68 ? 6.222 1.351 0.395 1.00 73.75 68 LYS A N 1
ATOM 522 C CA . LYS A 1 68 ? 7.080 2.412 -0.107 1.00 73.75 68 LYS A CA 1
ATOM 523 C C . LYS A 1 68 ? 6.977 3.650 0.775 1.00 73.75 68 LYS A C 1
ATOM 525 O O . LYS A 1 68 ? 5.893 4.211 0.915 1.00 73.75 68 LYS A O 1
ATOM 530 N N . TYR A 1 69 ? 8.126 4.145 1.238 1.00 68.25 69 TYR A N 1
ATOM 531 C CA . TYR A 1 69 ? 8.222 5.439 1.913 1.00 68.25 69 TYR A CA 1
ATOM 532 C C . TYR A 1 69 ? 7.505 6.552 1.131 1.00 68.25 69 TYR A C 1
ATOM 534 O O . TYR A 1 69 ? 7.832 6.792 -0.043 1.00 68.25 69 TYR A O 1
ATOM 542 N N . ARG A 1 70 ? 6.561 7.227 1.807 1.00 65.94 70 ARG A N 1
ATOM 543 C CA . ARG A 1 70 ? 5.654 8.272 1.275 1.00 65.94 70 ARG A CA 1
ATOM 544 C C . ARG A 1 70 ? 4.713 7.822 0.151 1.00 65.94 70 ARG A C 1
ATOM 546 O O . ARG A 1 70 ? 4.340 8.628 -0.703 1.00 65.94 70 ARG A O 1
ATOM 553 N N . SER A 1 71 ? 4.328 6.550 0.146 1.00 68.50 71 SER A N 1
ATOM 554 C CA . SER A 1 71 ? 3.195 6.081 -0.655 1.00 68.50 71 SER A CA 1
ATOM 555 C C . SER A 1 71 ? 1.887 6.743 -0.205 1.00 68.50 71 SER A C 1
ATOM 557 O O . SER A 1 71 ? 1.766 7.225 0.922 1.00 68.50 71 SER A O 1
ATOM 559 N N . LEU A 1 72 ? 0.877 6.740 -1.077 1.00 64.81 72 LEU A N 1
ATOM 560 C CA . LEU A 1 72 ? -0.477 7.181 -0.731 1.00 64.81 72 LEU A CA 1
ATOM 561 C C . LEU A 1 72 ? -1.151 6.274 0.309 1.00 64.81 72 LEU A C 1
ATOM 563 O O . LEU A 1 72 ? -2.138 6.687 0.922 1.00 64.81 72 LEU A O 1
ATOM 567 N N . MET A 1 73 ? -0.638 5.060 0.519 1.00 63.22 73 MET A N 1
ATOM 568 C CA . MET A 1 73 ? -0.978 4.222 1.669 1.00 63.22 73 MET A CA 1
ATOM 569 C C . MET A 1 73 ? -0.220 4.729 2.902 1.00 63.22 73 MET A C 1
ATOM 571 O O . MET A 1 73 ? 0.959 4.432 3.077 1.00 63.22 73 MET A O 1
ATOM 575 N N . ASN A 1 74 ? -0.887 5.515 3.749 1.00 62.78 74 ASN A N 1
ATOM 576 C CA . ASN A 1 74 ? -0.400 5.804 5.100 1.00 62.78 74 ASN A CA 1
ATOM 577 C C . ASN A 1 74 ? -0.631 4.562 5.993 1.00 62.78 74 ASN A C 1
ATOM 579 O O . ASN A 1 74 ? -1.737 4.024 5.983 1.00 62.78 74 ASN A O 1
ATOM 583 N N . PRO A 1 75 ? 0.340 4.101 6.793 1.00 57.75 75 PRO A N 1
ATOM 584 C CA . PRO A 1 75 ? 0.097 3.057 7.790 1.00 57.75 75 PRO A CA 1
ATOM 585 C C . PRO A 1 75 ? -1.057 3.350 8.761 1.00 57.75 75 PRO A C 1
ATOM 587 O O . PRO A 1 75 ? -1.677 2.413 9.248 1.00 57.75 75 PRO A O 1
ATOM 590 N N . THR A 1 76 ? -1.403 4.621 8.999 1.00 57.09 76 THR A N 1
ATOM 591 C CA . THR A 1 76 ? -2.564 5.004 9.828 1.00 57.09 76 THR A CA 1
ATOM 592 C C . THR A 1 76 ? -3.925 4.654 9.200 1.00 57.09 76 THR A C 1
ATOM 594 O O . THR A 1 76 ? -4.937 4.828 9.859 1.00 57.09 76 THR A O 1
ATOM 597 N N . PHE A 1 77 ? -3.985 4.173 7.948 1.00 59.47 77 PHE A N 1
ATOM 598 C CA . PHE A 1 77 ? -5.240 3.687 7.344 1.00 59.47 77 PHE A CA 1
ATOM 599 C C . PHE A 1 77 ? -5.677 2.312 7.854 1.00 59.47 77 PHE A C 1
ATOM 601 O O . PHE A 1 77 ? -6.801 1.906 7.586 1.00 59.47 77 PHE A O 1
ATOM 608 N N . PHE A 1 78 ? -4.803 1.582 8.544 1.00 60.62 78 PHE A N 1
ATOM 609 C CA . PHE A 1 78 ? -5.117 0.248 9.035 1.00 60.62 78 PHE A CA 1
ATOM 610 C C . PHE A 1 78 ? -5.462 0.315 10.521 1.00 60.62 78 PHE A C 1
ATOM 612 O O . PHE A 1 78 ? -4.623 0.701 11.337 1.00 60.62 78 PHE A O 1
ATOM 619 N N . GLU A 1 79 ? -6.692 -0.071 10.863 1.00 57.12 79 GLU A N 1
ATOM 620 C CA . GLU A 1 79 ? -7.111 -0.339 12.237 1.00 57.12 79 GLU A CA 1
ATOM 621 C C . GLU A 1 79 ? -7.510 -1.821 12.379 1.00 57.12 79 GLU A C 1
ATOM 623 O O . GLU A 1 79 ? -8.501 -2.244 11.781 1.00 57.12 79 GLU A O 1
ATOM 628 N N . PRO A 1 80 ? -6.768 -2.630 13.161 1.00 63.66 80 PRO A N 1
ATOM 629 C CA . PRO A 1 80 ? -5.547 -2.278 13.890 1.00 63.66 80 PRO A CA 1
ATOM 630 C C . PRO A 1 80 ? -4.343 -2.025 12.952 1.00 63.66 80 PRO A C 1
ATOM 632 O O . PRO A 1 80 ? -4.355 -2.467 11.801 1.00 63.66 80 PRO A O 1
ATOM 635 N N . PRO A 1 81 ? -3.289 -1.333 13.430 1.00 65.50 81 PRO A N 1
ATOM 636 C CA . PRO A 1 81 ? -2.067 -1.124 12.659 1.00 65.50 81 PRO A CA 1
ATOM 637 C C . PRO A 1 81 ? -1.487 -2.453 12.170 1.00 65.50 81 PRO A C 1
ATOM 639 O O . PRO A 1 81 ? -1.475 -3.432 12.915 1.00 65.50 81 PRO A O 1
ATOM 642 N N . LEU A 1 82 ? -0.971 -2.476 10.939 1.00 68.88 82 LEU A N 1
ATOM 643 C CA . LEU A 1 82 ? -0.377 -3.678 10.352 1.00 68.88 82 LEU A CA 1
ATOM 644 C C . LEU A 1 82 ? 0.817 -4.164 11.188 1.00 68.88 82 LEU A C 1
ATOM 646 O O . LEU A 1 82 ? 1.877 -3.527 11.212 1.00 68.88 82 LEU A O 1
ATOM 650 N N . GLU A 1 83 ? 0.663 -5.309 11.851 1.00 67.44 83 GLU A N 1
ATOM 651 C CA . GLU A 1 83 ? 1.779 -5.987 12.506 1.00 67.44 83 GLU A CA 1
ATOM 652 C C . GLU A 1 83 ? 2.797 -6.462 11.456 1.00 67.44 83 GLU A C 1
ATOM 654 O O . GLU A 1 83 ? 2.443 -6.914 10.368 1.00 67.44 83 GLU A O 1
ATOM 659 N N . GLY A 1 84 ? 4.091 -6.315 11.756 1.00 69.19 84 GLY A N 1
ATOM 660 C CA . GLY A 1 84 ? 5.156 -6.692 10.818 1.00 69.19 84 GLY A CA 1
ATOM 661 C C . GLY A 1 84 ? 5.338 -5.735 9.633 1.00 69.19 84 GLY A C 1
ATOM 662 O O . GLY A 1 84 ? 5.915 -6.122 8.616 1.00 69.19 84 GLY A O 1
ATOM 663 N N . LEU A 1 85 ? 4.862 -4.489 9.735 1.00 72.19 85 LEU A N 1
ATOM 664 C CA . LEU A 1 85 ? 5.101 -3.472 8.714 1.00 72.19 85 LEU A CA 1
ATOM 665 C C . LEU A 1 85 ? 6.575 -3.037 8.664 1.00 72.19 85 LEU A C 1
ATOM 667 O O . LEU A 1 85 ? 7.124 -2.512 9.633 1.00 72.19 85 LEU A O 1
ATOM 671 N N . LEU A 1 86 ? 7.177 -3.162 7.483 1.00 73.06 86 LEU A N 1
ATOM 672 C CA . LEU A 1 86 ? 8.481 -2.619 7.132 1.00 73.06 86 LEU A CA 1
ATOM 673 C C . LEU A 1 86 ? 8.316 -1.480 6.116 1.00 73.06 86 LEU A C 1
ATOM 675 O O . LEU A 1 86 ? 7.953 -1.695 4.957 1.00 73.06 86 LEU A O 1
ATOM 679 N N . GLU A 1 87 ? 8.622 -0.252 6.531 1.00 68.00 87 GLU A N 1
ATOM 680 C CA . GLU A 1 87 ? 8.685 0.885 5.610 1.00 68.00 87 GLU A CA 1
ATOM 681 C C . GLU A 1 87 ? 10.067 0.948 4.952 1.00 68.00 87 GLU A C 1
ATOM 683 O O . GLU A 1 87 ? 11.098 1.046 5.619 1.00 68.00 87 GLU A O 1
ATOM 688 N N . VAL A 1 88 ? 10.096 0.890 3.622 1.00 68.56 88 VAL A N 1
ATOM 689 C CA . VAL A 1 88 ? 11.346 0.805 2.865 1.00 68.56 88 VAL A CA 1
ATOM 690 C C . VAL A 1 88 ? 11.644 2.130 2.172 1.00 68.56 88 VAL A C 1
ATOM 692 O O . VAL A 1 88 ? 10.880 2.628 1.332 1.00 68.56 88 VAL A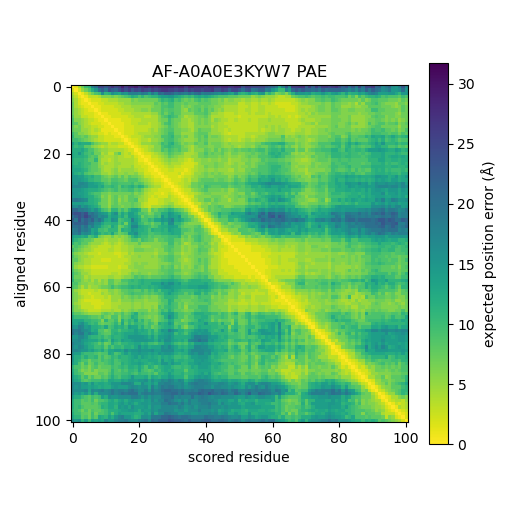 O 1
ATOM 695 N N . ASN A 1 89 ? 12.807 2.700 2.493 1.00 65.81 89 ASN A N 1
ATOM 696 C CA . ASN A 1 89 ? 13.334 3.869 1.803 1.00 65.81 89 ASN A CA 1
ATOM 697 C C . ASN A 1 89 ? 13.978 3.458 0.467 1.00 65.81 89 ASN A C 1
ATOM 699 O O . ASN A 1 89 ? 14.829 2.576 0.405 1.00 65.81 89 ASN A O 1
ATOM 703 N N . HIS A 1 90 ? 13.600 4.144 -0.611 1.00 62.91 90 HIS A N 1
ATOM 704 C CA . HIS A 1 90 ? 14.155 3.950 -1.955 1.00 62.91 90 HIS A CA 1
ATOM 705 C C . HIS A 1 90 ? 15.659 4.206 -2.102 1.00 62.91 90 HIS A C 1
ATOM 707 O O . HIS A 1 90 ? 16.229 3.767 -3.100 1.00 62.91 90 HIS A O 1
ATOM 713 N N . VAL A 1 91 ? 16.277 4.935 -1.171 1.00 61.06 91 VAL A N 1
ATOM 714 C CA . VAL A 1 91 ? 17.708 5.265 -1.243 1.00 61.06 91 VAL A CA 1
ATOM 715 C C . VAL A 1 91 ? 18.577 4.107 -0.736 1.00 61.06 91 VAL A C 1
ATOM 717 O O . VAL A 1 91 ? 19.608 3.836 -1.339 1.0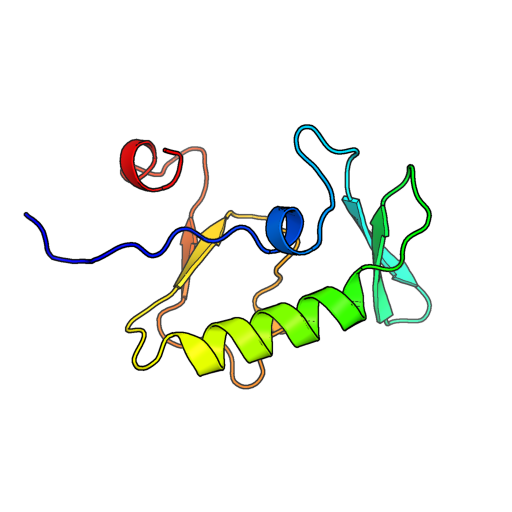0 61.06 91 VAL A O 1
ATOM 720 N N . ASP A 1 92 ? 18.113 3.358 0.271 1.00 56.19 92 ASP A N 1
ATOM 721 C CA . ASP A 1 92 ? 18.948 2.402 1.025 1.00 56.19 92 ASP A CA 1
ATOM 722 C C . ASP A 1 92 ? 18.458 0.942 0.954 1.00 56.19 92 ASP A C 1
ATOM 724 O O . ASP A 1 92 ? 18.922 0.066 1.687 1.00 56.19 92 ASP A O 1
ATOM 728 N N . SER A 1 93 ? 17.492 0.646 0.080 1.00 60.75 93 SER A N 1
ATOM 729 C CA . SER A 1 93 ? 16.919 -0.696 -0.009 1.00 60.75 93 SER A CA 1
ATOM 730 C C . SER A 1 93 ? 17.782 -1.632 -0.853 1.00 60.75 93 SER A C 1
ATOM 732 O O . SER A 1 93 ? 17.757 -1.591 -2.080 1.00 60.75 93 SER A O 1
ATOM 734 N N . HIS A 1 94 ? 18.472 -2.560 -0.198 1.00 67.44 94 HIS A N 1
ATOM 735 C CA . HIS A 1 94 ? 19.077 -3.738 -0.833 1.00 67.44 94 HIS A CA 1
ATOM 736 C C . HIS A 1 94 ? 18.030 -4.684 -1.461 1.00 67.44 94 HIS A C 1
ATOM 738 O O . HIS A 1 94 ? 18.388 -5.594 -2.200 1.00 67.44 94 HIS A O 1
ATOM 744 N N . LEU A 1 95 ? 16.736 -4.455 -1.208 1.00 66.62 95 LEU A N 1
ATOM 745 C CA . LEU A 1 95 ? 15.614 -5.191 -1.798 1.00 66.62 95 LEU A CA 1
ATOM 746 C C . LEU A 1 95 ? 15.106 -4.549 -3.098 1.00 66.62 95 LEU A C 1
ATOM 748 O O . LEU A 1 95 ? 14.071 -4.959 -3.623 1.00 66.62 95 LEU A O 1
ATOM 752 N N . ARG A 1 96 ? 15.803 -3.533 -3.632 1.00 63.69 96 ARG A N 1
ATOM 753 C CA . ARG A 1 96 ? 15.324 -2.756 -4.780 1.00 63.69 96 ARG A CA 1
ATOM 754 C C . ARG A 1 96 ? 15.041 -3.639 -6.006 1.00 63.69 96 ARG A C 1
ATOM 756 O O . ARG A 1 96 ? 13.970 -3.551 -6.595 1.00 63.69 96 ARG A O 1
ATOM 763 N N . ASP A 1 97 ? 15.945 -4.552 -6.332 1.00 64.19 97 ASP A N 1
ATOM 764 C CA . ASP A 1 97 ? 15.804 -5.418 -7.513 1.00 64.19 97 ASP A CA 1
ATOM 765 C C . ASP A 1 97 ? 14.720 -6.500 -7.370 1.00 64.19 97 ASP A C 1
ATOM 767 O O . ASP A 1 97 ? 14.444 -7.219 -8.331 1.00 64.19 97 ASP A O 1
ATOM 771 N N . VAL A 1 98 ? 14.132 -6.639 -6.178 1.00 64.50 98 VAL A N 1
ATOM 772 C CA . VAL A 1 98 ? 13.053 -7.589 -5.872 1.00 64.50 98 VAL A CA 1
ATOM 773 C C . VAL A 1 98 ? 11.712 -6.861 -5.763 1.00 64.50 98 VAL A C 1
ATOM 775 O O . VAL A 1 98 ? 10.720 -7.332 -6.303 1.00 64.50 98 VAL A O 1
ATOM 778 N N . LEU A 1 99 ? 11.686 -5.692 -5.113 1.00 63.56 99 LEU A N 1
ATOM 779 C CA . LEU A 1 99 ? 10.465 -4.917 -4.862 1.00 63.56 99 LEU A CA 1
ATOM 780 C C . LEU A 1 99 ? 10.019 -4.038 -6.042 1.00 63.56 99 LEU A C 1
ATOM 782 O O . LEU A 1 99 ? 8.860 -3.641 -6.081 1.00 63.56 99 LEU A O 1
ATOM 786 N N . TRP A 1 100 ? 10.921 -3.694 -6.971 1.00 61.34 100 TRP A N 1
ATOM 787 C CA . TRP A 1 100 ? 10.641 -2.779 -8.095 1.00 61.34 100 TRP A CA 1
ATOM 788 C C . TRP A 1 100 ? 10.732 -3.445 -9.474 1.00 61.34 100 TRP A C 1
ATOM 790 O O . TRP A 1 100 ? 11.021 -2.755 -10.454 1.00 61.34 100 TRP A O 1
ATOM 800 N N . ARG A 1 101 ? 10.556 -4.770 -9.542 1.00 51.97 101 ARG A N 1
ATOM 801 C CA . ARG A 1 101 ? 10.436 -5.502 -10.812 1.00 51.97 101 ARG A CA 1
ATOM 802 C C . ARG A 1 101 ? 9.088 -5.284 -11.479 1.00 51.97 101 ARG A C 1
ATOM 804 O O . ARG A 1 101 ? 8.089 -5.137 -10.744 1.00 51.97 101 ARG A O 1
#

InterPro domains:
  IPR007553 2-thiouracil desulfurase [PF04463] (2-71)

Mean predicted aligned error: 9.08 Å